Protein AF-A0A9E2Z5W1-F1 (afdb_monomer)

Nearest PDB structures (foldseek):
  4u9l-assembly1_A  TM=4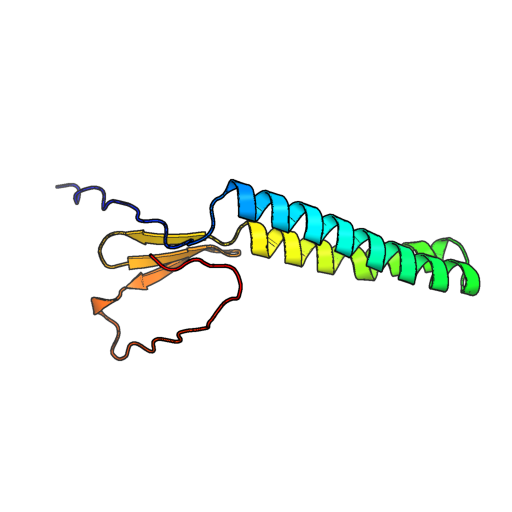.303E-01  e=5.164E+00  Thermus thermophilus HB8

pLDDT: mean 80.98, std 14.07, range [36.31, 97.56]

Mean predicted aligned error: 9.49 Å

Sequence (111 aa):
MAAPESEKITLDLLEPAMTRRRARWAGVASLLVGAALGGVVGLLGGRMAGLLAAVAVAVPLLLLTWGESRRRVWLSGQHVSVRVLGTRVVDLHALAMLDLVVTDTRGTRVV

Solvent-accessible surface area (backbone atoms only — not comparable to full-atom values): 6420 Å² total; per-residue (Å²): 132,82,74,76,84,53,66,75,45,68,69,60,91,62,55,70,69,56,47,52,52,51,31,52,53,48,36,53,51,25,45,52,53,10,49,53,54,6,48,58,40,18,75,75,62,37,69,65,45,7,52,53,46,16,48,68,47,18,48,60,44,36,52,50,35,52,43,62,60,56,49,44,40,34,36,38,78,60,33,44,35,42,32,60,93,58,78,49,75,44,56,63,84,81,50,92,73,86,88,85,84,86,74,92,58,93,86,67,84,83,128

Foldseek 3Di:
DDDPFFDKAWPPLDDLVVLVVQLVVQLVVLQVVLQVQLVVLCVVVNNVRSVVSSCVRSVVSNVVSVLSSPWTWIDGPQWIWTDRPHIDIDGNVPDPDDDDDDDDDPPRPDD

Radius of gyration: 20.26 Å; Cα contacts (8 Å, |Δi|>4): 118; chains: 1; bounding box: 51×28×53 Å

Structure (mmCIF, N/CA/C/O backbone):
data_AF-A0A9E2Z5W1-F1
#
_entry.id   AF-A0A9E2Z5W1-F1
#
loop_
_atom_site.group_PDB
_atom_site.id
_atom_site.type_symbol
_atom_site.label_atom_id
_atom_site.label_alt_id
_atom_site.label_comp_id
_atom_site.label_asym_id
_atom_site.label_entity_id
_atom_site.label_seq_id
_atom_site.pdbx_PDB_ins_code
_atom_site.Cartn_x
_atom_site.Cartn_y
_atom_site.Cartn_z
_atom_site.occupancy
_atom_site.B_iso_or_equiv
_atom_site.auth_seq_id
_atom_site.auth_comp_id
_atom_site.auth_asym_id
_atom_site.auth_atom_id
_atom_site.pdbx_PDB_model_num
ATOM 1 N N . MET A 1 1 ? -33.290 9.201 23.037 1.00 36.31 1 MET A N 1
ATOM 2 C CA . MET A 1 1 ? -32.231 8.981 24.043 1.00 36.31 1 MET A CA 1
ATOM 3 C C . MET A 1 1 ? -31.005 8.503 23.277 1.00 36.31 1 MET A C 1
ATOM 5 O O . MET A 1 1 ? -31.046 7.401 22.749 1.00 36.31 1 MET A O 1
ATOM 9 N N . ALA A 1 2 ? -30.020 9.375 23.039 1.00 40.47 2 ALA A N 1
ATOM 10 C CA . ALA A 1 2 ? -28.827 9.021 22.266 1.00 40.47 2 ALA A CA 1
ATOM 11 C C . ALA A 1 2 ? -27.990 8.030 23.087 1.00 40.47 2 ALA A C 1
ATOM 13 O O . ALA A 1 2 ? -27.724 8.295 24.258 1.00 40.47 2 ALA A O 1
ATOM 14 N N . ALA A 1 3 ? -27.651 6.875 22.508 1.00 51.66 3 ALA A N 1
ATOM 15 C CA . ALA A 1 3 ? -26.771 5.907 23.155 1.00 51.66 3 ALA A CA 1
ATOM 16 C C . ALA A 1 3 ? -25.452 6.605 23.541 1.00 51.66 3 ALA A C 1
ATOM 18 O O . ALA A 1 3 ? -24.986 7.440 22.760 1.00 51.66 3 ALA A O 1
ATOM 19 N N . PRO A 1 4 ? -24.867 6.314 24.720 1.00 54.31 4 PRO A N 1
ATOM 20 C CA . PRO A 1 4 ? -23.601 6.918 25.121 1.00 54.31 4 PRO A CA 1
ATOM 21 C C . PRO A 1 4 ? -22.580 6.671 24.009 1.00 54.31 4 PRO A C 1
ATOM 23 O O . PRO A 1 4 ? -22.460 5.535 23.539 1.00 54.31 4 PRO A O 1
ATOM 26 N N . GLU A 1 5 ? -21.910 7.729 23.538 1.00 61.22 5 GLU A N 1
ATOM 27 C CA . GLU A 1 5 ? -20.869 7.624 22.514 1.00 61.22 5 GLU A CA 1
ATOM 28 C C . GLU A 1 5 ? -19.841 6.600 22.993 1.00 61.22 5 GLU A C 1
ATOM 30 O O . GLU A 1 5 ? -19.047 6.859 23.892 1.00 61.22 5 GLU A O 1
ATOM 35 N N . SER A 1 6 ? -19.932 5.386 22.450 1.00 67.62 6 SER A N 1
ATOM 36 C CA . SER A 1 6 ? -19.127 4.264 22.907 1.00 67.62 6 SER A CA 1
ATOM 37 C C . SER A 1 6 ? -17.671 4.574 22.600 1.00 67.62 6 SER A C 1
ATOM 39 O O . SER A 1 6 ? -17.296 4.707 21.428 1.00 67.62 6 SER A O 1
ATOM 41 N N . GLU A 1 7 ? -16.878 4.712 23.662 1.00 78.75 7 GLU A N 1
ATOM 42 C CA . GLU A 1 7 ? -15.461 5.046 23.605 1.00 78.75 7 GLU A CA 1
ATOM 43 C C . GLU A 1 7 ? -14.748 4.150 22.584 1.00 78.75 7 GLU A C 1
ATOM 45 O O . GLU A 1 7 ? -14.897 2.925 22.576 1.00 78.75 7 GLU A O 1
ATOM 50 N N . LYS A 1 8 ? -14.042 4.783 21.642 1.00 77.88 8 LYS A N 1
ATOM 51 C CA . LYS A 1 8 ? -13.377 4.087 20.538 1.00 77.88 8 LYS A CA 1
ATOM 52 C C . LYS A 1 8 ? -11.986 3.673 20.982 1.00 77.88 8 LYS A C 1
ATOM 54 O O . LYS A 1 8 ? -11.067 4.491 20.983 1.00 77.88 8 LYS A O 1
ATOM 59 N N . ILE A 1 9 ? -11.822 2.393 21.280 1.00 81.50 9 ILE A N 1
ATOM 60 C CA . ILE A 1 9 ? -10.528 1.815 21.631 1.00 81.50 9 ILE A CA 1
ATOM 61 C C . ILE A 1 9 ? -9.847 1.374 20.338 1.00 81.50 9 ILE A C 1
ATOM 63 O O . ILE A 1 9 ? -10.350 0.520 19.607 1.00 81.50 9 ILE A O 1
ATOM 67 N N . THR A 1 10 ? -8.708 1.987 20.019 1.00 80.75 10 THR A N 1
ATOM 68 C CA . THR A 1 10 ? -7.911 1.580 18.857 1.00 80.75 10 THR A CA 1
ATOM 69 C C . THR A 1 10 ? -7.203 0.272 19.190 1.00 80.75 10 THR A C 1
ATOM 71 O O . THR A 1 10 ? -6.466 0.206 20.164 1.00 80.75 10 THR A O 1
ATOM 74 N N . LEU A 1 11 ? -7.434 -0.762 18.380 1.00 77.06 11 LEU A N 1
ATOM 75 C CA . LEU A 1 11 ? -6.814 -2.084 18.538 1.00 77.06 11 LEU A CA 1
ATOM 76 C C . LEU A 1 11 ? -5.496 -2.205 17.754 1.00 77.06 11 LEU A C 1
ATOM 78 O O . LEU A 1 11 ? -4.925 -3.288 17.650 1.00 77.06 11 LEU A O 1
ATOM 82 N N . ASP A 1 12 ? -5.024 -1.106 17.165 1.00 75.31 12 ASP A N 1
ATOM 83 C CA . ASP A 1 12 ? -3.701 -1.044 16.555 1.00 75.31 12 ASP A CA 1
ATOM 84 C C . ASP A 1 12 ? -2.648 -0.973 17.667 1.00 75.31 12 ASP A C 1
ATOM 86 O O . ASP A 1 12 ? -2.538 0.029 18.373 1.00 75.31 12 ASP A O 1
ATOM 90 N N . LEU A 1 13 ? -1.898 -2.063 17.836 1.00 69.31 13 LEU A N 1
ATOM 91 C CA . LEU A 1 13 ? -0.828 -2.176 18.831 1.00 69.31 13 LEU A CA 1
ATOM 92 C C . LEU A 1 13 ? 0.407 -1.343 18.455 1.00 69.31 13 LEU A C 1
ATOM 94 O O . LEU A 1 13 ? 1.347 -1.239 19.244 1.00 69.31 13 LEU A O 1
ATOM 98 N N . LEU A 1 14 ? 0.446 -0.787 17.240 1.00 69.94 14 LEU A N 1
ATOM 99 C CA . LEU A 1 14 ? 1.562 0.005 16.756 1.00 69.94 14 LEU A CA 1
ATOM 100 C C . LEU A 1 14 ? 1.276 1.504 16.877 1.00 69.94 14 LEU A C 1
ATOM 102 O O . LEU A 1 14 ? 0.271 2.023 16.394 1.00 69.94 14 LEU A O 1
ATOM 106 N N . GLU A 1 15 ? 2.236 2.228 17.453 1.00 74.94 15 GLU A N 1
ATOM 107 C CA . GLU A 1 15 ? 2.214 3.688 17.502 1.00 74.94 15 GLU A CA 1
ATOM 108 C C . GLU A 1 15 ? 2.050 4.266 16.075 1.00 74.94 15 GLU A C 1
ATOM 110 O O . GLU A 1 15 ? 2.812 3.895 15.168 1.00 74.94 15 GLU A O 1
ATOM 115 N N . PRO A 1 16 ? 1.149 5.241 15.845 1.00 72.12 16 PRO A N 1
ATOM 116 C CA . PRO A 1 16 ? 0.901 5.805 14.515 1.00 72.12 16 PRO A CA 1
ATOM 117 C C . PRO A 1 16 ? 2.164 6.346 13.827 1.00 72.12 16 PRO A C 1
ATOM 119 O O . PRO A 1 16 ? 2.284 6.320 12.597 1.00 72.12 16 PRO A O 1
ATOM 122 N N . ALA A 1 17 ? 3.118 6.851 14.614 1.00 77.31 17 ALA A N 1
ATOM 123 C CA . ALA A 1 17 ? 4.409 7.323 14.125 1.00 77.31 17 ALA A CA 1
ATOM 124 C C . ALA A 1 17 ? 5.266 6.176 13.557 1.00 77.31 17 ALA A C 1
ATOM 126 O O . ALA A 1 17 ? 5.890 6.333 12.502 1.00 77.31 17 ALA A O 1
ATOM 127 N N . MET A 1 18 ? 5.248 5.010 14.209 1.00 79.12 18 MET A N 1
ATOM 128 C CA . MET A 1 18 ? 5.959 3.813 13.764 1.00 79.12 18 MET A CA 1
ATOM 129 C C . MET A 1 18 ? 5.344 3.259 12.476 1.00 79.12 18 MET A C 1
ATOM 131 O O . MET A 1 18 ? 6.075 2.971 11.527 1.00 79.12 18 MET A O 1
ATOM 135 N N . THR A 1 19 ? 4.010 3.214 12.387 1.00 79.50 19 THR A N 1
ATOM 136 C CA . THR A 1 19 ? 3.285 2.778 11.181 1.00 79.50 19 THR A CA 1
ATOM 137 C C . THR A 1 19 ? 3.622 3.658 9.980 1.00 79.50 19 THR A C 1
ATOM 139 O O . THR A 1 19 ? 3.963 3.155 8.908 1.00 79.50 19 THR A O 1
ATOM 142 N N . ARG A 1 20 ? 3.641 4.987 10.158 1.00 79.94 20 ARG A N 1
ATOM 143 C CA . ARG A 1 20 ? 4.040 5.932 9.099 1.00 79.94 20 ARG A CA 1
ATOM 144 C C . ARG A 1 20 ? 5.498 5.760 8.685 1.00 79.94 20 ARG A C 1
ATOM 146 O O . ARG A 1 20 ? 5.800 5.818 7.494 1.00 79.94 20 ARG A O 1
ATOM 153 N N . ARG A 1 21 ? 6.410 5.554 9.641 1.00 85.56 21 ARG A N 1
ATOM 154 C CA . ARG A 1 21 ? 7.833 5.323 9.351 1.00 85.56 21 ARG A CA 1
ATOM 155 C C . ARG A 1 21 ? 8.025 4.028 8.565 1.00 85.56 21 ARG A C 1
ATOM 157 O O . ARG A 1 21 ? 8.716 4.042 7.551 1.00 85.56 21 ARG A O 1
ATOM 164 N N . ARG A 1 22 ? 7.374 2.939 8.981 1.00 84.94 22 ARG A N 1
ATOM 165 C CA . ARG A 1 22 ? 7.407 1.648 8.283 1.00 84.94 22 ARG A CA 1
ATOM 166 C C . ARG A 1 22 ? 6.825 1.754 6.875 1.00 84.94 22 ARG A C 1
ATOM 168 O O . ARG A 1 22 ? 7.451 1.273 5.939 1.00 84.94 22 ARG A O 1
ATOM 175 N N . ALA A 1 23 ? 5.699 2.446 6.711 1.00 86.38 23 ALA A N 1
ATOM 176 C CA . ALA A 1 23 ? 5.093 2.687 5.404 1.00 86.38 23 ALA A CA 1
ATOM 177 C C . ALA A 1 23 ? 6.019 3.480 4.468 1.00 86.38 23 ALA A C 1
ATOM 179 O O . ALA A 1 23 ? 6.158 3.125 3.302 1.00 86.38 23 ALA A O 1
ATOM 180 N N . ARG A 1 24 ? 6.713 4.510 4.978 1.00 89.50 24 ARG A N 1
ATOM 181 C CA . ARG A 1 24 ? 7.712 5.265 4.200 1.00 89.50 24 ARG A CA 1
ATOM 182 C C . ARG A 1 24 ? 8.855 4.371 3.730 1.00 89.50 24 ARG A C 1
ATOM 184 O O . ARG A 1 24 ? 9.167 4.377 2.545 1.00 89.50 24 ARG A O 1
ATOM 191 N N . TRP A 1 25 ? 9.447 3.581 4.627 1.00 93.75 25 TRP A N 1
ATOM 192 C CA . TRP A 1 25 ? 10.534 2.668 4.260 1.00 93.75 25 TRP A CA 1
ATOM 193 C C . TRP A 1 25 ? 10.084 1.577 3.290 1.00 93.75 25 TRP A C 1
ATOM 195 O O . TRP A 1 25 ? 10.800 1.280 2.338 1.00 93.75 25 TRP A O 1
ATOM 205 N N . ALA A 1 26 ? 8.883 1.030 3.475 1.00 91.25 26 ALA A N 1
ATOM 206 C CA . ALA A 1 26 ? 8.308 0.060 2.551 1.00 91.25 26 ALA A CA 1
ATOM 207 C C . ALA A 1 26 ? 8.038 0.678 1.166 1.00 91.25 26 ALA A C 1
ATOM 209 O O . ALA A 1 26 ? 8.301 0.043 0.145 1.00 91.25 26 ALA A O 1
ATOM 210 N N . GLY A 1 27 ? 7.585 1.934 1.114 1.00 92.81 27 GLY A N 1
ATOM 211 C CA . GLY A 1 27 ? 7.420 2.677 -0.135 1.00 92.81 27 GLY A CA 1
ATOM 212 C C . GLY A 1 27 ? 8.749 2.928 -0.852 1.00 92.81 27 GLY A C 1
ATOM 213 O O . GLY A 1 27 ? 8.852 2.691 -2.053 1.00 92.81 27 GLY A O 1
ATOM 214 N N . VAL A 1 28 ? 9.795 3.321 -0.116 1.00 95.44 28 VAL A N 1
ATOM 215 C CA . VAL A 1 28 ? 11.155 3.465 -0.667 1.00 95.44 28 VAL A CA 1
ATOM 216 C C . VAL A 1 28 ? 11.663 2.131 -1.214 1.00 95.44 28 VAL A C 1
ATOM 218 O O . VAL A 1 28 ? 12.142 2.083 -2.343 1.00 95.44 28 VAL A O 1
ATOM 221 N N . ALA A 1 29 ? 11.506 1.035 -0.468 1.00 94.88 29 ALA A N 1
ATOM 222 C CA . ALA A 1 29 ? 11.895 -0.295 -0.933 1.00 94.88 29 ALA A CA 1
ATOM 223 C C . ALA A 1 29 ? 11.148 -0.698 -2.217 1.00 94.88 29 ALA A C 1
ATOM 225 O O . ALA A 1 29 ? 11.760 -1.199 -3.155 1.00 94.88 29 ALA A O 1
ATOM 226 N N . SER A 1 30 ? 9.847 -0.408 -2.295 1.00 93.56 30 SER A N 1
ATOM 227 C CA . SER A 1 30 ? 9.018 -0.672 -3.480 1.00 93.56 30 SER A CA 1
ATOM 228 C C . SER A 1 30 ? 9.528 0.068 -4.721 1.00 93.56 30 SER A C 1
ATOM 230 O O . SER A 1 30 ? 9.616 -0.512 -5.803 1.00 93.56 30 SER A O 1
ATOM 232 N N . LEU A 1 31 ? 9.915 1.337 -4.556 1.00 96.12 31 LEU A N 1
ATOM 233 C CA . LEU A 1 31 ? 10.509 2.143 -5.624 1.00 96.12 31 LEU A CA 1
ATOM 234 C C . LEU A 1 31 ? 11.864 1.595 -6.070 1.00 96.12 31 LEU A C 1
ATOM 236 O O . LEU A 1 31 ? 12.115 1.518 -7.269 1.00 96.12 31 LEU A O 1
ATOM 240 N N . LEU A 1 32 ? 12.720 1.189 -5.128 1.00 97.56 32 LEU A N 1
ATOM 241 C CA . LEU A 1 32 ? 14.028 0.610 -5.442 1.00 97.56 32 LEU A CA 1
ATOM 242 C C . LEU A 1 32 ? 13.893 -0.687 -6.245 1.00 97.56 32 LEU A C 1
ATOM 244 O O . LEU A 1 32 ? 14.592 -0.862 -7.239 1.00 97.56 32 LEU A O 1
ATOM 248 N N . VAL A 1 33 ? 12.962 -1.564 -5.860 1.00 96.31 33 VAL A N 1
ATOM 249 C CA . VAL A 1 33 ? 12.690 -2.813 -6.588 1.00 96.31 33 VAL A CA 1
ATOM 250 C C . VAL A 1 33 ? 12.177 -2.525 -8.000 1.00 96.31 33 VAL A C 1
ATOM 252 O O . VAL A 1 33 ? 12.679 -3.103 -8.964 1.00 96.31 33 VAL A O 1
ATOM 255 N N . GLY A 1 34 ? 11.224 -1.599 -8.146 1.00 95.62 34 GLY A N 1
ATOM 256 C CA . GLY A 1 34 ? 10.721 -1.197 -9.461 1.00 95.62 34 GLY A CA 1
ATOM 257 C C . GLY A 1 34 ? 11.803 -0.573 -10.344 1.00 95.62 34 GLY A C 1
ATOM 258 O O . GLY A 1 34 ? 11.922 -0.929 -11.513 1.00 95.62 34 GLY A O 1
ATOM 259 N N . ALA A 1 35 ? 12.641 0.303 -9.785 1.00 95.38 35 ALA A N 1
ATOM 260 C CA . ALA A 1 35 ? 13.753 0.917 -10.503 1.00 95.38 35 ALA A CA 1
ATOM 261 C C . ALA A 1 35 ? 14.810 -0.113 -10.928 1.00 95.38 35 ALA A C 1
ATOM 263 O O . ALA A 1 35 ? 15.306 -0.040 -12.049 1.00 95.38 35 ALA A O 1
ATOM 264 N N . ALA A 1 36 ? 15.123 -1.091 -10.075 1.00 96.88 36 ALA A N 1
ATOM 265 C CA . ALA A 1 36 ? 16.067 -2.156 -10.398 1.00 96.88 36 ALA A CA 1
ATOM 266 C C . ALA A 1 36 ? 15.567 -3.013 -11.571 1.00 96.88 36 ALA A C 1
AT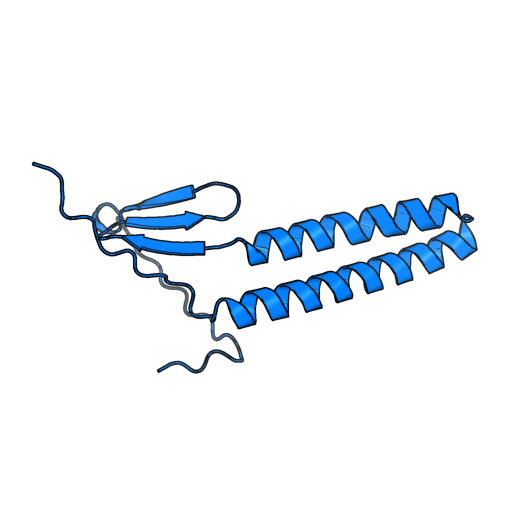OM 268 O O . ALA A 1 36 ? 16.269 -3.168 -12.570 1.00 96.88 36 ALA A O 1
ATOM 269 N N . LEU A 1 37 ? 14.330 -3.513 -11.492 1.00 95.19 37 LEU A N 1
ATOM 270 C CA . LEU A 1 37 ? 13.743 -4.343 -12.548 1.00 95.19 37 LEU A CA 1
ATOM 271 C C . LEU A 1 37 ? 13.529 -3.555 -13.843 1.00 95.19 37 LEU A C 1
ATOM 273 O O . LEU A 1 37 ? 13.871 -4.029 -14.924 1.00 95.19 37 LEU A O 1
ATOM 277 N N . GLY A 1 38 ? 13.025 -2.326 -13.741 1.00 94.50 38 GLY A N 1
ATOM 278 C CA . GLY A 1 38 ? 12.867 -1.443 -14.890 1.00 94.50 38 GLY A CA 1
ATOM 279 C C . GLY A 1 38 ? 14.194 -1.047 -15.529 1.00 94.50 38 GLY A C 1
ATOM 280 O O . GLY A 1 38 ? 14.275 -0.955 -16.749 1.00 94.50 38 GLY A O 1
ATOM 281 N N . GLY A 1 39 ? 15.256 -0.878 -14.741 1.00 94.44 39 GLY A N 1
ATOM 282 C CA . GLY A 1 39 ? 16.607 -0.647 -15.248 1.00 94.44 39 GLY A CA 1
ATOM 283 C C . GLY A 1 39 ? 17.103 -1.820 -16.091 1.00 94.44 39 GLY A C 1
ATOM 284 O O . GLY A 1 39 ? 17.524 -1.617 -17.227 1.00 94.44 39 GLY A O 1
ATOM 285 N N . VAL A 1 40 ? 16.970 -3.050 -15.584 1.00 96.75 40 VAL A N 1
ATOM 286 C CA . VAL A 1 40 ? 17.349 -4.271 -16.319 1.00 96.75 40 VAL A CA 1
ATOM 287 C C . VAL A 1 40 ? 16.561 -4.400 -17.624 1.00 96.75 40 VAL A C 1
ATOM 289 O O . VAL A 1 40 ? 17.150 -4.596 -18.685 1.00 96.75 40 VAL A O 1
ATOM 292 N N . VAL A 1 41 ? 15.238 -4.226 -17.577 1.00 95.06 41 VAL A N 1
ATOM 293 C CA . VAL A 1 41 ? 14.396 -4.283 -18.783 1.00 95.06 41 VAL A CA 1
ATOM 294 C C . VAL A 1 41 ? 14.722 -3.139 -19.745 1.00 95.06 41 VAL A C 1
ATOM 296 O O . VAL A 1 41 ? 14.726 -3.335 -20.956 1.00 95.06 41 VAL A O 1
ATOM 299 N N . GLY A 1 42 ? 15.038 -1.953 -19.228 1.00 95.56 42 GLY A N 1
ATOM 300 C CA . GLY A 1 42 ? 15.380 -0.780 -20.027 1.00 95.56 42 GLY A CA 1
ATOM 301 C C . GLY A 1 42 ? 16.698 -0.916 -20.780 1.00 95.56 42 GLY A C 1
ATOM 302 O O . GLY A 1 42 ? 16.811 -0.413 -21.897 1.00 95.56 42 GL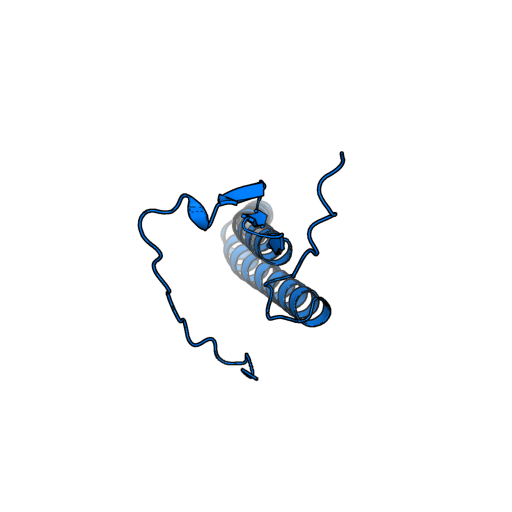Y A O 1
ATOM 303 N N . LEU A 1 43 ? 17.666 -1.631 -20.205 1.00 95.06 43 LEU A N 1
ATOM 304 C CA . LEU A 1 43 ? 18.924 -1.959 -20.876 1.00 95.06 43 LEU A CA 1
ATOM 305 C C . LEU A 1 43 ? 18.715 -2.914 -22.060 1.00 95.06 43 LEU A C 1
ATOM 307 O O . LEU A 1 43 ? 19.427 -2.806 -23.052 1.00 95.06 43 LEU A O 1
ATOM 311 N N . LEU A 1 44 ? 17.731 -3.815 -21.975 1.00 95.19 44 LEU A N 1
ATOM 312 C CA . LEU A 1 44 ? 17.465 -4.830 -23.002 1.00 95.19 44 LEU A CA 1
ATOM 313 C C . LEU A 1 44 ? 16.470 -4.359 -24.074 1.00 95.19 44 LEU A C 1
ATOM 315 O O . LEU A 1 44 ? 16.669 -4.606 -25.258 1.00 95.19 44 LEU A O 1
ATOM 319 N N . GLY A 1 45 ? 15.387 -3.698 -23.662 1.00 90.06 45 GLY A N 1
ATOM 320 C CA . GLY A 1 45 ? 14.263 -3.301 -24.520 1.00 90.06 45 GLY A CA 1
ATOM 321 C C . GLY A 1 45 ? 14.171 -1.798 -24.790 1.00 90.06 45 GLY A C 1
ATOM 322 O O . GLY A 1 45 ? 13.181 -1.328 -25.351 1.00 90.06 45 GLY A O 1
ATOM 323 N N . GLY A 1 46 ? 15.167 -1.023 -24.360 1.00 94.56 46 GLY A N 1
ATOM 324 C CA . GLY A 1 46 ? 15.191 0.430 -24.485 1.00 94.56 46 GLY A CA 1
ATOM 325 C C . GLY A 1 46 ? 14.379 1.165 -23.413 1.00 94.56 46 GLY A C 1
ATOM 326 O O . GLY A 1 46 ? 13.662 0.588 -22.591 1.00 94.56 46 GLY A O 1
ATOM 327 N N . ARG A 1 47 ? 14.478 2.501 -23.430 1.00 94.19 47 ARG A N 1
ATOM 328 C CA . ARG A 1 47 ? 13.954 3.381 -22.368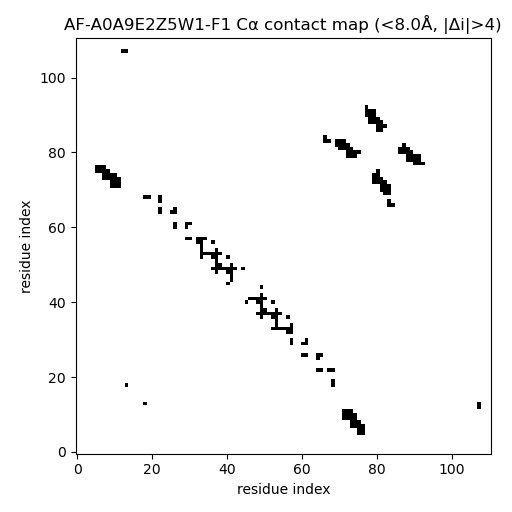 1.00 94.19 47 ARG A CA 1
ATOM 329 C C . ARG A 1 47 ? 12.463 3.185 -22.081 1.00 94.19 47 ARG A C 1
ATOM 331 O O . ARG A 1 47 ? 12.069 3.211 -20.918 1.00 94.19 47 ARG A O 1
ATOM 338 N N . MET A 1 48 ? 11.637 3.001 -23.113 1.00 96.50 48 MET A N 1
ATOM 339 C CA . MET A 1 48 ? 10.191 2.813 -22.932 1.00 96.50 48 MET A CA 1
ATOM 340 C C . MET A 1 48 ? 9.862 1.487 -22.244 1.00 96.50 48 MET A C 1
ATOM 342 O O . MET A 1 48 ? 9.078 1.486 -21.298 1.00 96.50 48 MET A O 1
ATOM 346 N N . ALA A 1 49 ? 10.500 0.382 -22.644 1.00 93.69 49 ALA A N 1
ATOM 347 C CA . ALA A 1 49 ? 10.290 -0.919 -22.009 1.00 93.69 49 ALA A CA 1
ATOM 348 C C . ALA A 1 49 ? 10.688 -0.890 -20.526 1.00 93.69 49 ALA A C 1
ATOM 350 O O . ALA A 1 49 ? 9.949 -1.380 -19.672 1.00 93.69 49 ALA A O 1
ATOM 351 N N . GLY A 1 50 ? 11.815 -0.244 -20.210 1.00 93.81 50 GLY A N 1
ATOM 352 C CA . GLY A 1 50 ? 12.271 -0.091 -18.830 1.00 93.81 50 GLY A CA 1
ATOM 353 C C . GLY A 1 50 ? 11.325 0.731 -17.959 1.00 93.81 50 GLY A C 1
ATOM 354 O O . GLY A 1 50 ? 11.031 0.342 -16.830 1.00 93.81 50 GLY A O 1
ATOM 355 N N . LEU A 1 51 ? 10.792 1.837 -18.487 1.00 96.00 51 LEU A N 1
ATOM 356 C CA . LEU A 1 51 ? 9.814 2.658 -17.767 1.00 96.00 51 LEU A CA 1
ATOM 357 C C . LEU A 1 51 ? 8.504 1.906 -17.520 1.00 96.00 51 LEU A C 1
ATOM 359 O O . LEU A 1 51 ? 7.981 1.953 -16.408 1.00 96.00 51 LEU A O 1
ATOM 363 N N . LEU A 1 52 ? 7.995 1.184 -18.521 1.00 96.94 52 LEU A N 1
ATOM 364 C CA . LEU A 1 52 ? 6.777 0.387 -18.368 1.00 96.94 52 LEU A CA 1
ATOM 365 C C . LEU A 1 52 ? 6.961 -0.716 -17.324 1.00 96.94 52 LEU A C 1
ATOM 367 O O . LEU A 1 52 ? 6.113 -0.865 -16.447 1.00 96.94 52 LEU A O 1
ATOM 371 N N . ALA A 1 53 ? 8.087 -1.432 -17.360 1.00 95.06 53 ALA A N 1
ATOM 372 C CA . ALA A 1 53 ? 8.404 -2.451 -16.365 1.00 95.06 53 ALA A CA 1
ATOM 373 C C . ALA A 1 53 ? 8.562 -1.857 -14.956 1.00 95.06 53 ALA A C 1
ATOM 375 O O . ALA A 1 53 ? 8.014 -2.405 -13.999 1.00 95.06 53 ALA A O 1
ATOM 376 N N . ALA A 1 54 ? 9.238 -0.710 -14.820 1.00 95.38 54 ALA A N 1
ATOM 377 C CA . ALA A 1 54 ? 9.377 -0.029 -13.534 1.00 95.38 54 ALA A CA 1
ATOM 378 C C . ALA A 1 54 ? 8.012 0.313 -12.929 1.00 95.38 54 ALA A C 1
ATOM 380 O O . ALA A 1 54 ? 7.760 0.017 -11.762 1.00 95.38 54 ALA A O 1
ATOM 381 N N . VAL A 1 55 ? 7.121 0.909 -13.726 1.00 96.50 55 VAL A N 1
ATOM 382 C CA . VAL A 1 55 ? 5.776 1.308 -13.290 1.00 96.50 55 VAL A CA 1
ATOM 383 C C . VAL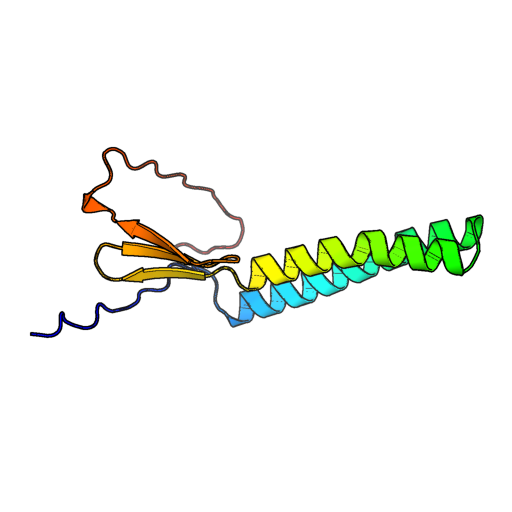 A 1 55 ? 4.921 0.084 -12.966 1.00 96.50 55 VAL A C 1
ATOM 385 O O . VAL A 1 55 ? 4.274 0.062 -11.919 1.00 96.50 55 VAL A O 1
ATOM 388 N N . ALA A 1 56 ? 4.958 -0.950 -13.809 1.00 97.19 56 ALA A N 1
ATOM 389 C CA . ALA A 1 56 ? 4.185 -2.176 -13.623 1.00 97.19 56 ALA A CA 1
ATOM 390 C C . ALA A 1 56 ? 4.507 -2.897 -12.304 1.00 97.19 56 ALA A C 1
ATOM 392 O O . ALA A 1 56 ? 3.625 -3.523 -11.725 1.00 97.19 56 ALA A O 1
ATOM 393 N N . VAL A 1 57 ? 5.742 -2.782 -11.807 1.00 96.12 57 VAL A N 1
ATOM 394 C CA . VAL A 1 57 ? 6.162 -3.374 -10.528 1.00 96.12 57 VAL A CA 1
ATOM 395 C C . VAL A 1 57 ? 5.992 -2.387 -9.369 1.00 96.12 57 VAL A C 1
ATOM 397 O O . VAL A 1 57 ? 5.435 -2.740 -8.329 1.00 96.12 57 VAL A O 1
ATOM 400 N N . ALA A 1 58 ? 6.459 -1.144 -9.521 1.00 93.75 58 ALA A N 1
ATOM 401 C CA . ALA A 1 58 ? 6.465 -0.169 -8.433 1.00 93.75 58 ALA A CA 1
ATOM 402 C C . ALA A 1 58 ? 5.049 0.218 -7.995 1.00 93.75 58 ALA A C 1
ATOM 404 O O . ALA A 1 58 ? 4.801 0.360 -6.799 1.00 93.75 58 ALA A O 1
ATOM 405 N N . VAL A 1 59 ? 4.113 0.384 -8.938 1.00 96.12 59 VAL A N 1
ATOM 406 C CA . VAL A 1 59 ? 2.759 0.865 -8.627 1.00 96.12 59 VAL A CA 1
ATOM 407 C C . VAL A 1 59 ? 1.983 -0.124 -7.752 1.00 96.12 59 VAL A C 1
ATOM 409 O O . VAL A 1 59 ? 1.509 0.308 -6.700 1.00 96.12 59 VAL A O 1
ATOM 412 N N . PRO A 1 60 ? 1.874 -1.428 -8.079 1.00 95.62 60 PRO A N 1
ATOM 413 C CA . PRO A 1 60 ? 1.194 -2.384 -7.204 1.00 95.62 60 PRO A CA 1
ATOM 414 C C . PRO A 1 60 ? 1.804 -2.456 -5.801 1.00 95.62 60 PRO A C 1
ATOM 416 O O . PRO A 1 60 ? 1.070 -2.484 -4.814 1.00 95.62 60 PRO A O 1
ATOM 419 N N . LEU A 1 61 ? 3.136 -2.425 -5.694 1.00 93.00 61 LEU A N 1
ATOM 420 C CA . LEU A 1 61 ? 3.826 -2.454 -4.402 1.00 93.00 61 LEU A CA 1
ATOM 421 C C . LEU A 1 61 ? 3.568 -1.180 -3.583 1.00 93.00 61 LEU A C 1
ATOM 423 O O . LEU A 1 61 ? 3.295 -1.244 -2.382 1.00 93.00 61 LEU A O 1
ATOM 427 N N . LEU A 1 62 ? 3.576 -0.013 -4.227 1.00 92.25 62 LEU A N 1
ATOM 428 C CA . LEU A 1 62 ? 3.220 1.250 -3.581 1.00 92.25 62 LEU A CA 1
ATOM 429 C C . LEU A 1 62 ? 1.760 1.266 -3.125 1.00 92.25 62 LEU A C 1
ATOM 431 O O . LEU A 1 62 ? 1.474 1.691 -2.008 1.00 92.25 62 LEU A O 1
ATOM 435 N N . LEU A 1 63 ? 0.837 0.770 -3.949 1.00 90.88 63 LEU A N 1
ATOM 436 C CA . LEU A 1 63 ? -0.573 0.663 -3.579 1.00 90.88 63 LEU A CA 1
ATOM 437 C C . LEU A 1 63 ? -0.769 -0.274 -2.385 1.00 90.88 63 LEU A C 1
ATOM 439 O O . LEU A 1 63 ? -1.529 0.055 -1.474 1.00 90.88 63 LEU A O 1
ATOM 443 N N . LEU A 1 64 ? -0.051 -1.398 -2.354 1.00 87.88 64 LEU A N 1
ATOM 444 C CA . LEU A 1 64 ? -0.093 -2.342 -1.243 1.00 87.88 64 LEU A CA 1
ATOM 445 C C . LEU A 1 64 ? 0.416 -1.700 0.053 1.00 87.88 64 LEU A C 1
ATOM 447 O O . LEU A 1 64 ? -0.279 -1.713 1.066 1.00 87.88 64 LEU A O 1
ATOM 451 N N . THR A 1 65 ? 1.599 -1.085 0.020 1.00 88.06 65 THR A N 1
ATOM 452 C CA . THR A 1 65 ? 2.198 -0.439 1.202 1.00 88.06 65 THR A CA 1
ATOM 453 C C . THR A 1 65 ? 1.364 0.738 1.708 1.00 88.06 65 THR A C 1
ATOM 455 O O . THR A 1 65 ? 1.215 0.927 2.918 1.00 88.06 65 THR A O 1
ATOM 458 N N . TRP A 1 66 ? 0.751 1.495 0.798 1.00 85.31 66 TRP A N 1
ATOM 459 C CA . TRP A 1 66 ? -0.207 2.539 1.139 1.00 85.31 66 TRP A CA 1
ATOM 460 C C . TRP A 1 66 ? -1.472 1.971 1.782 1.00 85.31 66 TRP A C 1
ATOM 462 O O . TRP A 1 66 ? -1.917 2.488 2.809 1.00 85.31 66 TRP A O 1
ATOM 472 N N . GLY A 1 67 ? -2.027 0.900 1.213 1.00 82.69 67 GLY A N 1
ATOM 4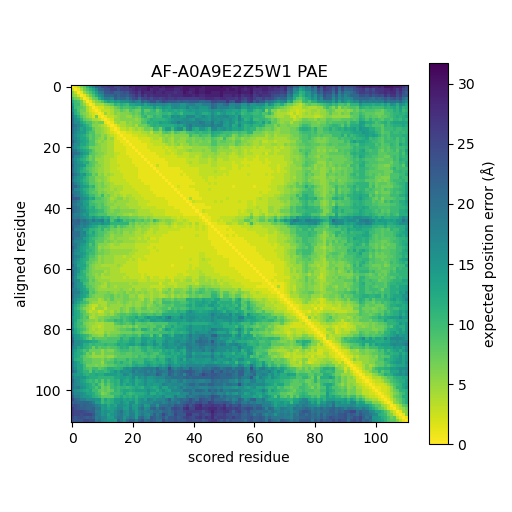73 C CA . GLY A 1 67 ? -3.197 0.202 1.739 1.00 82.69 67 GLY A CA 1
ATOM 474 C C . GLY A 1 67 ? -2.970 -0.308 3.158 1.00 82.69 67 GLY A C 1
ATOM 475 O O . GLY A 1 67 ? -3.773 -0.011 4.039 1.00 82.69 67 GLY A O 1
ATOM 476 N N . GLU A 1 68 ? -1.839 -0.976 3.404 1.00 81.00 68 GLU A N 1
ATOM 477 C CA . GLU A 1 68 ? -1.427 -1.421 4.742 1.00 81.00 68 GLU A CA 1
ATOM 478 C C . GLU A 1 68 ? -1.344 -0.255 5.733 1.00 81.00 68 GLU A C 1
ATOM 480 O O . GLU A 1 68 ? -1.870 -0.339 6.838 1.00 81.00 68 GLU A O 1
ATOM 485 N N . SER A 1 69 ? -0.776 0.884 5.322 1.00 79.38 69 SER A N 1
ATOM 486 C CA . SER A 1 69 ? -0.636 2.054 6.203 1.00 79.38 69 SER A CA 1
ATOM 487 C C . SER A 1 69 ? -1.962 2.700 6.622 1.00 79.38 69 SER A C 1
ATOM 489 O O . SER A 1 69 ? -2.008 3.446 7.603 1.00 79.38 69 SER A O 1
ATOM 491 N N . ARG A 1 70 ? -3.039 2.462 5.862 1.00 80.00 70 ARG A N 1
ATOM 492 C CA . ARG A 1 70 ? -4.374 3.005 6.142 1.00 80.00 70 ARG A CA 1
ATOM 493 C C . ARG A 1 70 ? -5.257 2.049 6.928 1.00 80.00 70 ARG A C 1
ATOM 495 O O . ARG A 1 70 ? -6.352 2.465 7.323 1.00 80.00 70 ARG A O 1
ATOM 502 N N . ARG A 1 71 ? -4.807 0.811 7.150 1.00 79.62 71 ARG A N 1
ATOM 503 C CA . ARG A 1 71 ? -5.567 -0.160 7.924 1.00 79.62 71 ARG A CA 1
ATOM 504 C C . ARG A 1 71 ? -5.734 0.357 9.341 1.00 79.62 71 ARG A C 1
ATOM 506 O O . ARG A 1 71 ? -4.767 0.743 9.986 1.00 79.62 71 ARG A O 1
ATOM 513 N N . ARG A 1 72 ? -6.976 0.408 9.809 1.00 80.19 72 ARG A N 1
ATOM 514 C CA . ARG A 1 72 ? -7.289 0.728 11.201 1.00 80.19 72 ARG A CA 1
ATOM 515 C C . ARG A 1 72 ? -8.304 -0.258 11.724 1.00 80.19 72 ARG A C 1
ATOM 517 O O . ARG A 1 72 ? -9.287 -0.546 11.044 1.00 80.19 72 ARG A O 1
ATOM 524 N N . VAL A 1 73 ? -8.071 -0.718 12.942 1.00 82.56 73 VAL A N 1
ATOM 525 C CA . VAL A 1 73 ? -8.990 -1.579 13.674 1.00 82.56 73 VAL A CA 1
ATOM 526 C C . VAL A 1 73 ? -9.336 -0.877 14.973 1.00 82.56 73 VAL A C 1
ATOM 528 O O . VAL A 1 73 ? -8.449 -0.395 15.679 1.00 82.56 73 VAL A O 1
ATOM 531 N N . TRP A 1 74 ? -10.624 -0.771 15.269 1.00 84.44 74 TRP A N 1
ATOM 532 C CA . TRP A 1 74 ? -11.085 -0.213 16.532 1.00 84.44 74 TRP A CA 1
ATOM 533 C C . TRP A 1 74 ? -12.283 -0.991 17.055 1.00 84.44 74 TRP A C 1
ATOM 535 O O . TRP A 1 74 ? -13.077 -1.543 16.290 1.00 84.44 74 TRP A O 1
ATOM 545 N N . LEU A 1 75 ? -12.403 -1.003 18.372 1.00 85.19 75 LEU A N 1
ATOM 546 C CA . LEU A 1 75 ? -13.529 -1.542 19.106 1.00 85.19 75 LEU A CA 1
ATOM 547 C C . LEU A 1 75 ? -14.360 -0.373 19.630 1.00 85.19 75 LEU A C 1
ATOM 549 O O . LEU A 1 75 ? -13.824 0.606 20.147 1.00 85.19 75 LEU A O 1
ATOM 553 N N . SER A 1 76 ? -15.671 -0.449 19.439 1.00 85.25 76 SER A N 1
ATOM 554 C CA . SER A 1 76 ? -16.626 0.522 19.967 1.00 85.25 76 SER A CA 1
ATOM 555 C C . SER A 1 76 ? -17.777 -0.251 20.596 1.00 85.25 76 SER A C 1
ATOM 557 O O . SER A 1 76 ? -18.586 -0.864 19.894 1.00 85.25 76 SER A O 1
ATOM 559 N N . GLY A 1 77 ? -17.801 -0.287 21.930 1.00 84.56 77 GLY A N 1
ATOM 560 C CA . GLY A 1 77 ? -18.735 -1.123 22.684 1.00 84.56 77 GLY A CA 1
ATOM 561 C C . GLY A 1 77 ? -18.566 -2.601 22.323 1.00 84.56 77 GLY A C 1
ATOM 562 O O . GLY A 1 77 ? -17.538 -3.196 22.620 1.00 84.56 77 GLY A O 1
ATOM 563 N N . GLN A 1 78 ? -19.564 -3.179 21.651 1.00 79.06 78 GLN A N 1
ATOM 564 C CA . GLN A 1 78 ? -19.564 -4.588 21.222 1.00 79.06 78 GLN A CA 1
ATOM 565 C C . GLN A 1 78 ? -19.241 -4.789 19.734 1.00 79.06 78 GLN A C 1
ATOM 567 O O . GLN A 1 78 ? -19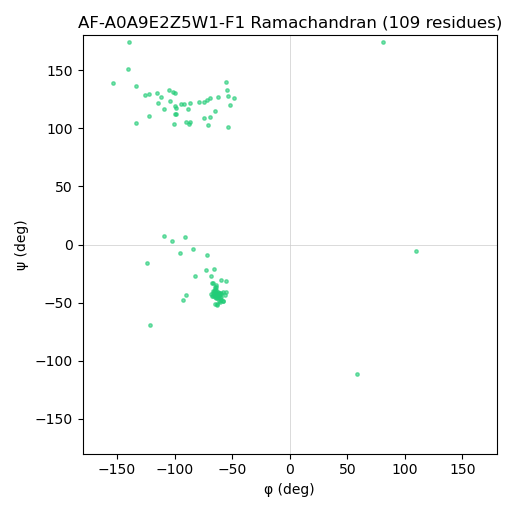.220 -5.916 19.245 1.00 79.06 78 GLN A O 1
ATOM 572 N N . HIS A 1 79 ? -18.947 -3.706 19.013 1.00 81.19 79 HIS A N 1
ATOM 573 C CA . HIS A 1 79 ? -18.666 -3.753 17.586 1.00 81.19 79 HIS A CA 1
ATOM 574 C C . HIS A 1 79 ? -17.169 -3.621 17.317 1.00 81.19 79 HIS A C 1
ATOM 576 O O . HIS A 1 79 ? -16.546 -2.612 17.662 1.00 81.19 79 HIS A O 1
ATOM 582 N N . VAL A 1 80 ? -16.603 -4.601 16.617 1.00 82.31 80 VAL A N 1
ATOM 583 C CA . VAL A 1 80 ? -15.262 -4.506 16.036 1.00 82.31 80 VAL A CA 1
ATOM 584 C C . VAL A 1 80 ? -15.393 -3.983 14.616 1.00 82.31 80 VAL A C 1
ATOM 586 O O . VAL A 1 80 ? -16.071 -4.568 13.772 1.00 82.31 80 VAL A O 1
ATOM 589 N N . SER A 1 81 ? -14.747 -2.854 14.346 1.00 80.50 81 SER A N 1
ATOM 590 C CA . SER A 1 81 ? -14.731 -2.226 13.031 1.00 80.50 81 SER A CA 1
ATOM 591 C C . SER A 1 81 ? -13.335 -2.300 12.430 1.00 80.50 81 SER A C 1
ATOM 593 O O . SER A 1 81 ? -12.356 -1.859 13.034 1.00 80.50 81 SER A O 1
ATOM 595 N N . VAL A 1 82 ? -13.250 -2.822 11.211 1.00 81.69 82 VAL A N 1
ATOM 596 C CA . VAL A 1 82 ? -12.012 -2.913 10.437 1.00 81.69 82 VAL A CA 1
ATOM 597 C C . VAL A 1 82 ? -12.146 -2.029 9.206 1.00 81.69 82 VAL A C 1
ATOM 599 O O . VAL A 1 82 ? -13.042 -2.220 8.380 1.00 81.69 82 VAL A O 1
ATOM 602 N N . ARG A 1 83 ? -11.235 -1.067 9.059 1.00 78.12 83 ARG A N 1
ATOM 603 C CA . ARG A 1 83 ? -11.129 -0.200 7.884 1.00 78.12 83 ARG A CA 1
ATOM 604 C C . ARG A 1 83 ? -9.880 -0.557 7.101 1.00 78.12 83 ARG A C 1
ATOM 606 O O . ARG A 1 83 ? -8.783 -0.372 7.610 1.00 78.12 83 ARG A O 1
ATOM 613 N N . VAL A 1 84 ? -10.052 -1.025 5.866 1.00 70.38 84 VAL A N 1
ATOM 614 C CA . VAL A 1 84 ? -8.949 -1.293 4.918 1.00 70.38 84 VAL A CA 1
ATOM 615 C C . VAL A 1 84 ? -9.153 -0.458 3.652 1.00 70.38 84 VAL A C 1
ATOM 617 O O . VAL A 1 84 ? -8.463 0.534 3.444 1.00 70.38 84 VAL A O 1
ATOM 620 N N . LEU A 1 85 ? -10.174 -0.796 2.860 1.00 64.25 85 LEU A N 1
ATOM 621 C CA . LEU A 1 85 ? -10.666 -0.021 1.702 1.00 64.25 85 LEU A CA 1
ATOM 622 C C . LEU A 1 85 ? -12.163 0.316 1.817 1.00 64.25 85 LEU A C 1
ATOM 624 O O . LEU A 1 85 ? -12.657 1.226 1.162 1.00 64.25 85 LEU A O 1
ATOM 628 N N . GLY A 1 86 ? -12.859 -0.377 2.714 1.00 68.25 86 GLY A N 1
ATOM 629 C CA . GLY A 1 86 ? -14.178 -0.053 3.241 1.00 68.25 86 GLY A CA 1
ATOM 630 C C . GLY A 1 86 ? -14.186 -0.358 4.738 1.00 68.25 86 GLY A C 1
ATOM 631 O O . GLY A 1 86 ? -13.199 -0.886 5.263 1.00 68.25 86 GLY A O 1
ATOM 632 N N . THR A 1 87 ? -15.272 -0.015 5.421 1.00 74.50 87 THR A N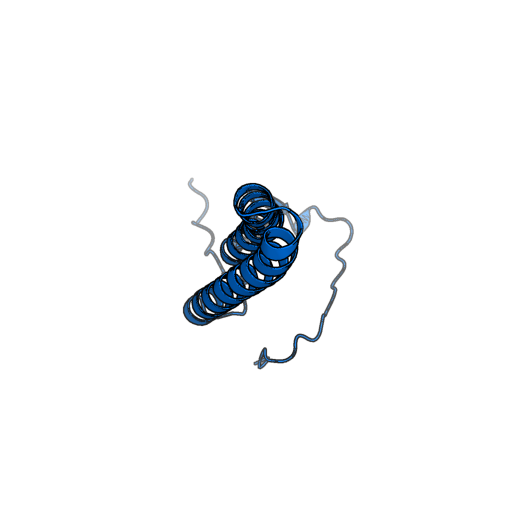 1
ATOM 633 C CA . THR A 1 87 ? -15.450 -0.342 6.839 1.00 74.50 87 THR A CA 1
ATOM 634 C C . THR A 1 87 ? -16.318 -1.587 6.936 1.00 74.50 87 THR A C 1
ATOM 636 O O . THR A 1 87 ? -17.467 -1.562 6.501 1.00 74.50 87 THR A O 1
ATOM 639 N N . ARG A 1 88 ? -15.781 -2.677 7.488 1.00 76.81 88 ARG A N 1
ATOM 640 C CA . ARG A 1 88 ? -16.587 -3.829 7.908 1.00 76.81 88 ARG A CA 1
ATOM 641 C C . ARG A 1 88 ? -16.774 -3.768 9.413 1.00 76.81 88 ARG A C 1
ATOM 643 O O . ARG A 1 88 ? -15.801 -3.561 10.134 1.00 76.81 88 ARG A O 1
ATOM 650 N N . VAL A 1 89 ? -18.015 -3.928 9.851 1.00 80.50 89 VAL A N 1
ATOM 651 C CA . VAL A 1 89 ? -18.405 -3.912 11.261 1.00 80.50 89 VAL A CA 1
ATOM 652 C C . VAL A 1 89 ? -18.918 -5.299 11.610 1.00 80.50 89 VAL A C 1
ATOM 654 O O . VAL A 1 89 ? -19.727 -5.853 10.869 1.00 80.50 89 VAL A O 1
ATOM 657 N N . VAL A 1 90 ? -18.420 -5.859 12.705 1.00 81.94 90 VAL A N 1
ATOM 658 C CA . VAL A 1 90 ? -18.834 -7.161 13.229 1.00 81.94 90 VAL A CA 1
ATOM 659 C C . VAL A 1 90 ? -19.260 -6.973 14.679 1.00 81.94 90 VAL A C 1
ATOM 661 O O . VAL A 1 90 ? -18.523 -6.370 15.458 1.00 81.94 90 VAL A O 1
ATOM 664 N N . ASP A 1 91 ? -20.449 -7.462 15.019 1.00 79.44 91 ASP A N 1
ATOM 665 C CA . ASP A 1 91 ? -20.953 -7.503 16.391 1.00 79.44 91 ASP A CA 1
ATOM 666 C C . ASP A 1 91 ? -20.472 -8.787 17.079 1.00 79.44 91 ASP A C 1
ATOM 668 O O . ASP A 1 91 ? -20.740 -9.888 16.598 1.00 79.44 91 ASP A O 1
ATOM 672 N N . LEU A 1 92 ? -19.756 -8.633 18.194 1.00 80.25 92 LEU A N 1
ATOM 673 C CA . LEU A 1 92 ? -19.191 -9.728 18.983 1.00 80.25 92 LEU A CA 1
ATOM 674 C C . LEU A 1 92 ? -20.254 -10.581 19.683 1.00 80.25 92 LEU A C 1
ATOM 676 O O . LEU A 1 92 ? -20.003 -11.756 19.931 1.00 80.25 92 LEU A O 1
ATOM 680 N N . HIS A 1 93 ? -21.427 -10.027 19.996 1.00 80.25 93 HIS A N 1
ATOM 681 C CA . HIS A 1 93 ? -22.460 -10.749 20.747 1.00 80.25 93 HIS A CA 1
ATOM 682 C C . HIS A 1 93 ? -23.318 -11.663 19.870 1.00 80.25 93 HIS A C 1
ATOM 684 O O . HIS A 1 93 ? -23.848 -12.667 20.342 1.00 80.25 93 HIS A O 1
ATOM 690 N N . ALA A 1 94 ? -23.449 -11.318 18.590 1.00 77.25 94 ALA A N 1
ATOM 691 C CA . ALA A 1 94 ? -24.187 -12.107 17.610 1.00 77.25 94 ALA A CA 1
ATOM 692 C C . ALA A 1 94 ? -23.350 -13.254 17.002 1.00 77.25 94 ALA A C 1
ATOM 694 O O . ALA A 1 94 ? -23.860 -14.032 16.194 1.00 77.25 94 ALA A O 1
ATOM 695 N N . LEU A 1 95 ? -22.063 -13.356 17.353 1.00 71.81 95 LEU A N 1
ATOM 696 C CA . LEU A 1 95 ? -21.150 -14.367 16.827 1.00 71.81 95 LEU A CA 1
ATOM 697 C C . LEU A 1 95 ? -21.370 -15.720 17.514 1.00 71.81 95 LEU A C 1
ATOM 699 O O . LEU A 1 95 ? -21.229 -15.856 18.724 1.00 71.81 95 LEU A O 1
ATOM 703 N N . ALA A 1 96 ? -21.660 -16.747 16.715 1.00 72.06 96 ALA A N 1
ATOM 704 C CA . ALA A 1 96 ? -21.821 -18.119 17.198 1.00 72.06 96 ALA A CA 1
ATOM 705 C C . ALA A 1 96 ? -20.489 -18.785 17.600 1.00 72.06 96 ALA A C 1
ATOM 707 O O . ALA A 1 96 ? -20.490 -19.755 18.354 1.00 72.06 96 ALA A O 1
ATOM 708 N N . MET A 1 97 ? -19.357 -18.292 17.085 1.00 65.62 97 MET A N 1
ATOM 709 C CA . MET A 1 97 ? -18.022 -18.836 17.335 1.00 65.62 97 MET A CA 1
ATOM 710 C C . MET A 1 97 ? -16.970 -17.734 17.166 1.00 65.62 97 MET A C 1
ATOM 712 O O . MET A 1 97 ? -17.070 -16.916 16.249 1.00 65.62 97 MET A O 1
ATOM 716 N N . LEU A 1 98 ? -15.976 -17.710 18.057 1.00 74.81 98 LEU A N 1
ATOM 717 C CA . LEU A 1 98 ? -14.889 -16.735 18.060 1.00 74.81 98 LEU A CA 1
ATOM 718 C C . LEU A 1 98 ? -13.549 -17.479 17.972 1.00 74.81 98 LEU A C 1
ATOM 720 O O . LEU A 1 98 ? -13.151 -18.137 18.931 1.00 74.81 98 LEU A O 1
ATOM 724 N N . ASP A 1 99 ? -12.856 -17.364 16.839 1.00 73.12 99 ASP A N 1
ATOM 725 C CA . ASP A 1 99 ? -11.517 -17.936 16.663 1.00 73.12 99 ASP A CA 1
ATOM 726 C C . ASP A 1 99 ? -10.443 -16.889 16.977 1.00 73.12 99 ASP A C 1
ATOM 728 O O . ASP A 1 99 ? -10.376 -15.829 16.349 1.00 73.12 99 ASP A O 1
ATOM 732 N N . LEU A 1 100 ? -9.582 -17.194 17.951 1.00 73.19 100 LEU A N 1
ATOM 733 C CA . LEU A 1 100 ? -8.451 -16.351 18.325 1.00 73.19 100 LEU A CA 1
ATOM 734 C C . LEU A 1 100 ? -7.167 -16.883 17.686 1.00 73.19 100 LEU A C 1
ATOM 736 O O . LEU A 1 100 ? -6.650 -17.929 18.075 1.00 73.19 100 LEU A O 1
ATOM 740 N N . VAL A 1 101 ? -6.611 -16.122 16.745 1.00 72.19 101 VAL A N 1
ATOM 741 C CA . VAL A 1 101 ? -5.301 -16.413 16.153 1.00 72.19 101 VAL A CA 1
ATOM 742 C C . VAL A 1 101 ? -4.255 -15.513 16.797 1.00 72.19 101 VAL A C 1
ATOM 744 O O . VAL A 1 101 ? -4.150 -14.328 16.479 1.00 72.19 101 VAL A O 1
ATOM 747 N N . VAL A 1 102 ? -3.456 -16.081 17.699 1.00 71.56 102 VAL A N 1
ATOM 748 C CA . VAL A 1 102 ? -2.303 -15.392 18.288 1.00 71.56 102 VAL A CA 1
ATOM 749 C C . VAL A 1 102 ? -1.106 -15.602 17.369 1.00 71.56 102 VAL A C 1
ATOM 751 O O . VAL A 1 102 ? -0.541 -16.690 17.307 1.00 71.56 102 VAL A O 1
ATOM 754 N N . THR A 1 103 ? -0.733 -14.564 16.624 1.00 68.94 103 THR A N 1
ATOM 755 C CA . THR A 1 103 ? 0.502 -14.577 15.829 1.00 68.94 103 THR A CA 1
ATOM 756 C C . THR A 1 103 ? 1.579 -13.823 16.591 1.00 68.94 103 THR A C 1
ATOM 758 O O . THR A 1 103 ? 1.417 -12.632 16.849 1.00 68.94 103 THR A O 1
ATOM 761 N N . ASP A 1 104 ? 2.679 -14.493 16.935 1.00 64.19 104 ASP A N 1
ATOM 762 C CA . ASP A 1 104 ? 3.849 -13.809 17.485 1.00 64.19 104 ASP A CA 1
ATOM 763 C C . ASP A 1 104 ? 4.498 -12.956 16.387 1.00 64.19 104 ASP A C 1
ATOM 765 O O . ASP A 1 104 ? 5.058 -13.460 15.407 1.00 64.19 104 ASP A O 1
ATOM 769 N N . THR A 1 105 ? 4.381 -11.639 16.525 1.00 63.91 105 THR A N 1
ATOM 770 C CA . THR A 1 105 ? 5.052 -10.687 15.648 1.00 63.91 105 THR A CA 1
ATOM 771 C C . THR A 1 105 ? 6.318 -10.178 16.324 1.00 63.91 105 THR A C 1
ATOM 773 O O . THR A 1 105 ? 6.255 -9.419 17.290 1.00 63.91 105 THR A O 1
ATOM 776 N N . ARG A 1 106 ? 7.496 -10.529 15.783 1.00 59.03 106 ARG A N 1
ATOM 777 C CA . ARG A 1 106 ? 8.776 -9.982 16.271 1.00 59.03 106 ARG A CA 1
ATOM 778 C C . ARG A 1 106 ? 8.716 -8.450 16.315 1.00 59.03 106 ARG A C 1
ATOM 780 O O . ARG A 1 106 ? 8.558 -7.806 15.279 1.00 59.03 106 ARG A O 1
ATOM 787 N N . GLY A 1 107 ? 8.898 -7.881 17.507 1.00 58.78 107 GLY A N 1
ATOM 788 C CA . GLY A 1 107 ? 9.005 -6.434 17.724 1.00 58.78 107 GLY A CA 1
ATOM 789 C C . GLY A 1 107 ? 7.822 -5.774 18.440 1.00 58.78 107 GLY A C 1
ATOM 790 O O . GLY A 1 107 ? 7.930 -4.596 18.772 1.00 58.78 107 GLY A O 1
ATOM 791 N N . THR A 1 108 ? 6.735 -6.491 18.731 1.00 51.06 108 THR A N 1
ATOM 792 C CA . THR A 1 108 ? 5.677 -6.005 19.633 1.00 51.06 108 THR A CA 1
ATOM 793 C C . THR A 1 108 ? 6.004 -6.425 21.060 1.00 51.06 108 THR A C 1
ATOM 795 O O . THR A 1 108 ? 5.895 -7.596 21.416 1.00 51.06 108 THR A O 1
ATOM 798 N N . ARG A 1 109 ? 6.458 -5.473 21.879 1.00 46.69 109 ARG A N 1
ATOM 799 C CA . ARG A 1 109 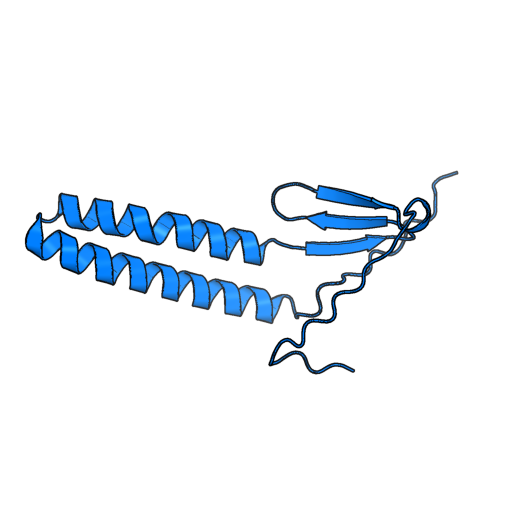? 6.643 -5.686 23.316 1.00 46.69 109 ARG A CA 1
ATOM 800 C C . ARG A 1 109 ? 5.247 -5.770 23.933 1.00 46.69 109 ARG A C 1
ATOM 802 O O . ARG A 1 109 ? 4.573 -4.752 24.035 1.00 46.69 109 ARG A O 1
ATOM 809 N N . VAL A 1 110 ? 4.797 -6.980 24.241 1.00 45.78 110 VAL A N 1
ATOM 810 C CA . VAL A 1 110 ? 3.513 -7.194 24.915 1.00 45.78 110 VAL A CA 1
ATOM 811 C C . VAL A 1 110 ? 3.683 -6.724 26.361 1.00 45.78 110 VAL A C 1
ATOM 813 O O . VAL A 1 110 ? 4.638 -7.144 27.020 1.00 45.78 110 VAL A O 1
ATOM 816 N N . VAL A 1 111 ? 2.827 -5.807 26.810 1.00 43.09 111 VAL A N 1
ATOM 817 C CA . VAL A 1 111 ? 2.675 -5.432 28.225 1.00 43.09 111 VAL A CA 1
ATOM 818 C C . VAL A 1 111 ? 1.319 -5.937 28.676 1.00 43.09 111 VAL A C 1
ATOM 820 O O . VAL A 1 111 ? 0.366 -5.758 27.884 1.00 43.09 111 VAL A O 1
#

Secondary structure (DSSP, 8-state):
-PPP---EEE---S-HHHHHHHHHHHHHHHHHHHHHHHHHHHHHHHHHHHHHHHHHHHHHHHHHHHHHHH-EEEEETTEEEEESSSEEEEESSS-S---------TT----